Protein AF-A0A349MA24-F1 (afdb_monomer_lite)

Foldseek 3Di:
DVCCQPVVLVVCVVQADPVLSVLSNVLVVLCVVLVVVLVVQVVVQDDPQLVVLSVLLVQLSCQQSVLSNVLSVCVSVVHDPVSNVVSVVSNVVSVVSNVSSVVSNVVVVVVD

Sequence (112 aa):
GASFGALGAHALEAVMTPERLDSWGTASLYLLVMGAGLIGASNISQTRASRLALVAVMFGTVLFSGSIMGLVTLLTLDAGAMLRAVLGPLTPLGGVLMIAGWMLWAVSLRRR

pLDDT: mean 94.7, std 5.41, range [57.81, 98.62]

Radius of gyration: 15.75 Å; chains: 1; bounding box: 38×16×47 Å

Secondary structure (DSSP, 8-state):
-HHIIIIIHHHHTTTS-HHHHHHHHHHHHHHHHHHHHHHHHHHT--SHHHHHHHHHHHHHHHHHHHHHHHHHHHHHTT--HHHHHHHHHHHHHHHHHHHHHHHHHHHHHHT-

Structure (mmCIF, N/CA/C/O backbone):
data_AF-A0A349MA24-F1
#
_entry.id   AF-A0A349MA24-F1
#
loop_
_atom_site.group_PDB
_atom_site.id
_atom_site.type_symbol
_atom_site.label_atom_id
_atom_site.label_alt_id
_atom_site.label_comp_id
_atom_site.label_asym_id
_atom_site.label_entity_id
_atom_site.label_seq_id
_atom_site.pdbx_PDB_ins_code
_atom_site.Cartn_x
_atom_site.Cartn_y
_atom_site.Cartn_z
_atom_site.occupancy
_atom_site.B_iso_or_e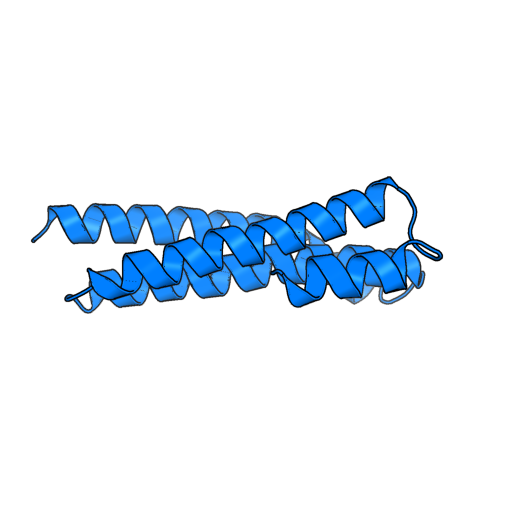quiv
_atom_site.auth_seq_id
_atom_site.auth_comp_id
_atom_site.auth_asym_id
_atom_site.auth_atom_id
_atom_site.pdbx_PDB_model_num
ATOM 1 N N . GLY A 1 1 ? -5.583 4.149 -7.871 1.00 84.19 1 GLY A N 1
ATOM 2 C CA . GLY A 1 1 ? -5.960 2.907 -8.567 1.00 84.19 1 GLY A CA 1
ATOM 3 C C . GLY A 1 1 ? -6.345 3.208 -9.995 1.00 84.19 1 GLY A C 1
ATOM 4 O O . GLY A 1 1 ? -5.487 3.130 -10.858 1.00 84.19 1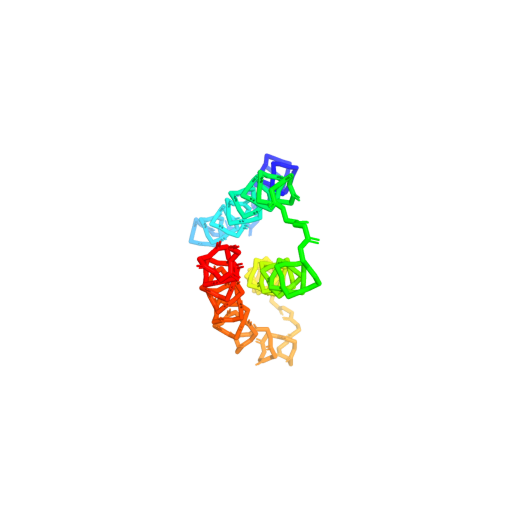 GLY A O 1
ATOM 5 N N . ALA A 1 2 ? -7.589 3.641 -10.225 1.00 89.31 2 ALA A N 1
ATOM 6 C CA . ALA A 1 2 ? -8.152 3.841 -11.566 1.00 89.31 2 ALA A CA 1
ATOM 7 C C . ALA A 1 2 ? -7.303 4.721 -12.502 1.00 89.31 2 ALA A C 1
ATOM 9 O O . ALA A 1 2 ? -7.020 4.298 -13.615 1.00 89.31 2 ALA A O 1
ATOM 10 N N . SER A 1 3 ? -6.832 5.890 -12.046 1.00 89.62 3 SER A N 1
ATOM 11 C CA . SER A 1 3 ? -6.017 6.785 -12.885 1.00 89.62 3 SER A CA 1
ATOM 12 C C . SER A 1 3 ? -4.706 6.134 -13.335 1.00 89.62 3 SER A C 1
ATOM 14 O O . SER A 1 3 ? -4.386 6.164 -14.517 1.00 89.62 3 SER A O 1
ATOM 16 N N . PHE A 1 4 ? -3.975 5.494 -12.414 1.00 87.50 4 PHE A N 1
ATOM 17 C CA . PHE A 1 4 ? -2.739 4.774 -12.746 1.00 87.50 4 PHE A CA 1
ATOM 18 C C . PHE A 1 4 ? -3.002 3.535 -13.605 1.00 87.50 4 PHE A C 1
ATOM 20 O O . PHE A 1 4 ? -2.205 3.242 -14.486 1.00 87.50 4 PHE A O 1
ATOM 27 N N . GLY A 1 5 ? -4.127 2.847 -13.404 1.00 87.75 5 GLY A N 1
ATOM 28 C CA . GLY A 1 5 ? -4.524 1.715 -14.238 1.00 87.75 5 GLY A CA 1
ATOM 29 C C . GLY A 1 5 ? -4.812 2.143 -15.674 1.00 87.75 5 GLY A C 1
ATOM 30 O O . GLY A 1 5 ? -4.123 1.708 -16.582 1.00 87.75 5 GLY A O 1
ATOM 31 N N . ALA A 1 6 ? -5.787 3.030 -15.880 1.00 86.44 6 ALA A N 1
ATOM 32 C CA . ALA A 1 6 ? -6.243 3.404 -17.217 1.00 86.44 6 ALA A CA 1
ATOM 33 C C . ALA A 1 6 ? -5.217 4.253 -17.985 1.00 86.44 6 ALA A C 1
ATOM 35 O O . ALA A 1 6 ? -4.845 3.912 -19.103 1.00 86.44 6 ALA A O 1
ATOM 36 N N . LEU A 1 7 ? -4.736 5.347 -17.384 1.00 88.44 7 LEU A N 1
ATOM 37 C CA . LEU A 1 7 ? -3.820 6.270 -18.065 1.00 88.44 7 LEU A CA 1
ATOM 38 C C . LEU A 1 7 ? -2.384 5.748 -18.053 1.00 88.44 7 LEU A C 1
ATOM 40 O O . LEU A 1 7 ? -1.664 5.904 -19.034 1.00 88.44 7 LEU A O 1
ATOM 44 N N . GLY A 1 8 ? -1.969 5.118 -16.951 1.00 85.19 8 GLY A N 1
ATOM 45 C CA . GLY A 1 8 ? -0.625 4.561 -16.833 1.00 85.19 8 GLY A CA 1
ATOM 46 C C . GLY A 1 8 ? -0.420 3.362 -17.751 1.00 85.19 8 GLY A C 1
ATOM 47 O O . GLY A 1 8 ? 0.565 3.346 -18.474 1.00 85.19 8 GLY A O 1
ATOM 48 N N . ALA A 1 9 ? -1.350 2.399 -17.796 1.00 86.75 9 ALA A N 1
ATOM 49 C CA . ALA A 1 9 ? -1.186 1.247 -18.685 1.00 86.75 9 ALA A CA 1
ATOM 50 C C . ALA A 1 9 ? -1.146 1.672 -20.159 1.00 86.75 9 ALA A C 1
ATOM 52 O O . ALA A 1 9 ? -0.250 1.249 -20.879 1.00 86.75 9 ALA A O 1
ATOM 53 N N . HIS A 1 10 ? -2.038 2.573 -20.583 1.00 89.50 10 HIS A N 1
ATOM 54 C CA . HIS A 1 10 ? -2.064 3.038 -21.970 1.00 89.50 10 HIS A CA 1
ATOM 55 C C . HIS A 1 10 ? -0.800 3.821 -22.360 1.00 89.50 10 HIS A C 1
ATOM 57 O O . HIS A 1 10 ? -0.268 3.642 -23.448 1.00 89.50 10 HIS A O 1
ATOM 63 N N . ALA A 1 11 ? -0.261 4.653 -21.463 1.00 89.00 11 ALA A N 1
ATOM 64 C CA . ALA A 1 11 ? 0.986 5.371 -21.733 1.00 89.00 11 ALA A CA 1
ATOM 65 C C . ALA A 1 11 ? 2.225 4.453 -21.757 1.00 89.00 11 ALA A C 1
ATOM 67 O O . ALA A 1 11 ? 3.235 4.800 -22.368 1.00 89.00 11 ALA A O 1
ATOM 68 N N . LEU A 1 12 ? 2.172 3.310 -21.066 1.00 90.25 12 LEU A N 1
ATOM 69 C CA . LEU A 1 12 ? 3.326 2.438 -20.837 1.00 90.25 12 LEU A CA 1
ATOM 70 C C . LEU A 1 12 ? 3.335 1.178 -21.712 1.00 90.25 12 LEU A C 1
ATOM 72 O O . LEU A 1 12 ? 4.380 0.537 -21.820 1.00 90.25 12 LEU A O 1
ATOM 76 N N . GLU A 1 13 ? 2.224 0.832 -22.368 1.00 89.81 13 GLU A N 1
ATOM 77 C CA . GLU A 1 13 ? 2.095 -0.388 -23.181 1.00 89.81 13 GLU A CA 1
ATOM 78 C C . GLU A 1 13 ? 3.107 -0.469 -24.332 1.00 89.81 13 GLU A C 1
ATOM 80 O O . GLU A 1 13 ? 3.545 -1.557 -24.691 1.00 89.81 13 GLU A O 1
ATOM 85 N N . ALA A 1 14 ? 3.532 0.678 -24.870 1.00 92.50 14 ALA A N 1
ATOM 86 C CA . ALA A 1 14 ? 4.510 0.744 -25.955 1.00 92.50 14 ALA A CA 1
ATOM 87 C C . ALA A 1 14 ? 5.965 0.513 -25.499 1.00 92.50 14 ALA A C 1
ATOM 89 O O . ALA A 1 14 ? 6.832 0.262 -26.334 1.00 92.50 14 ALA A O 1
ATOM 90 N N . VAL A 1 15 ? 6.253 0.638 -24.198 1.00 93.56 15 VAL A N 1
ATOM 91 C CA . VAL A 1 15 ? 7.626 0.606 -23.655 1.00 93.56 15 VAL A CA 1
ATOM 92 C C . VAL A 1 15 ? 7.858 -0.511 -22.638 1.00 93.56 15 VAL A C 1
ATOM 94 O O . VAL A 1 15 ? 9.005 -0.867 -22.372 1.00 93.56 15 VAL A O 1
ATOM 97 N N . MET A 1 16 ? 6.800 -1.076 -22.057 1.00 94.75 16 MET A N 1
ATOM 98 C CA . MET A 1 16 ? 6.888 -2.169 -21.089 1.00 94.75 16 MET A CA 1
ATOM 99 C C . MET A 1 16 ? 6.701 -3.534 -21.754 1.00 94.75 16 MET A C 1
ATOM 101 O O . MET A 1 16 ? 5.918 -3.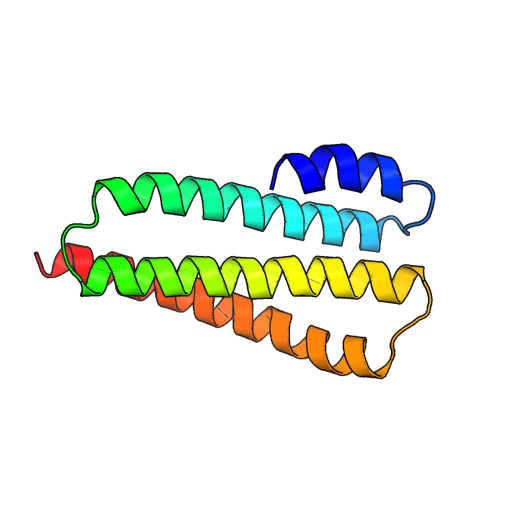688 -22.684 1.00 94.75 16 MET A O 1
ATOM 105 N N . THR A 1 17 ? 7.389 -4.555 -21.232 1.00 96.38 17 THR A N 1
ATOM 106 C CA . THR A 1 17 ? 7.092 -5.947 -21.600 1.00 96.38 17 THR A CA 1
ATOM 107 C C . THR A 1 17 ? 5.718 -6.357 -21.052 1.00 96.38 17 THR A C 1
ATOM 109 O O . THR A 1 17 ? 5.269 -5.771 -20.056 1.00 96.38 17 THR A O 1
ATOM 112 N N . PRO A 1 18 ? 5.059 -7.378 -21.630 1.00 95.44 18 PRO A N 1
ATOM 113 C CA . PRO A 1 18 ? 3.765 -7.858 -21.141 1.00 95.44 18 PRO A CA 1
ATOM 114 C C . PRO A 1 18 ? 3.759 -8.183 -19.639 1.00 95.44 18 PRO A C 1
ATOM 116 O O . PRO A 1 18 ? 2.823 -7.822 -18.932 1.00 95.44 18 PRO A O 1
ATOM 119 N N . GLU A 1 19 ? 4.835 -8.774 -19.116 1.00 96.31 19 GLU A N 1
ATOM 120 C CA . GLU A 1 19 ? 4.958 -9.143 -17.698 1.00 96.31 19 GLU A CA 1
ATOM 121 C C . GLU A 1 19 ? 5.036 -7.912 -16.778 1.00 96.31 19 GLU A C 1
ATOM 123 O O . GLU A 1 19 ? 4.516 -7.904 -15.658 1.00 96.31 19 GLU A O 1
ATOM 128 N N . ARG A 1 20 ? 5.688 -6.838 -17.244 1.00 96.50 20 ARG A N 1
ATOM 129 C CA . ARG A 1 20 ? 5.796 -5.572 -16.502 1.00 96.50 20 ARG A CA 1
ATOM 130 C C . ARG A 1 20 ? 4.481 -4.805 -16.521 1.00 96.50 20 ARG A C 1
ATOM 132 O O . ARG A 1 20 ? 4.116 -4.216 -15.503 1.00 96.50 20 ARG A O 1
ATOM 139 N N . LEU A 1 21 ? 3.769 -4.842 -17.645 1.00 96.00 21 LEU A N 1
ATOM 140 C CA . LEU A 1 21 ? 2.447 -4.238 -17.774 1.00 96.00 21 LEU A CA 1
ATOM 141 C C . LEU A 1 21 ? 1.418 -4.960 -16.888 1.00 96.00 21 LEU A C 1
ATOM 143 O O . LEU A 1 21 ? 0.633 -4.302 -16.207 1.00 96.00 21 LEU A O 1
ATOM 147 N N . ASP A 1 22 ? 1.483 -6.292 -16.804 1.00 96.62 22 ASP A N 1
ATOM 148 C CA . ASP A 1 22 ? 0.660 -7.083 -15.879 1.00 96.62 22 ASP A CA 1
ATOM 149 C C . ASP A 1 22 ? 0.955 -6.742 -14.407 1.00 96.62 22 ASP A C 1
ATOM 151 O O . ASP A 1 22 ? 0.051 -6.486 -13.605 1.00 96.62 22 ASP A O 1
ATOM 155 N N . SER A 1 23 ? 2.237 -6.605 -14.060 1.00 96.75 23 SER A N 1
ATOM 156 C CA . SER A 1 23 ? 2.658 -6.160 -12.725 1.00 96.75 23 SER A CA 1
ATOM 157 C C . SER A 1 23 ? 2.152 -4.743 -12.396 1.00 96.75 23 SER A C 1
ATOM 159 O O . SER A 1 23 ? 1.690 -4.487 -11.279 1.00 96.75 23 SER A O 1
ATOM 161 N N . TRP A 1 24 ? 2.174 -3.819 -13.364 1.00 97.19 24 TRP A N 1
ATOM 162 C CA . TRP A 1 24 ? 1.585 -2.480 -13.225 1.00 97.19 24 TRP A CA 1
ATOM 163 C C . TRP A 1 24 ? 0.066 -2.536 -13.009 1.00 97.19 24 TRP A C 1
ATOM 165 O O . TRP A 1 24 ? -0.478 -1.828 -12.150 1.00 97.19 24 TRP A O 1
ATOM 175 N N . GLY A 1 25 ? -0.619 -3.400 -13.763 1.00 96.62 25 GLY A N 1
ATOM 176 C CA . GLY A 1 25 ? -2.045 -3.678 -13.615 1.00 96.62 25 GLY A CA 1
ATOM 177 C C . GLY A 1 25 ? -2.379 -4.187 -12.215 1.00 96.62 25 GLY A C 1
ATOM 178 O O . GLY A 1 25 ? -3.254 -3.631 -11.548 1.00 96.62 25 GLY A O 1
ATOM 179 N N . THR A 1 26 ? -1.609 -5.154 -11.716 1.00 96.69 26 THR A N 1
ATOM 180 C CA . THR A 1 26 ? -1.733 -5.689 -10.354 1.00 96.69 26 THR A CA 1
ATOM 181 C C . THR A 1 26 ? -1.577 -4.588 -9.304 1.00 96.69 26 THR A C 1
ATOM 183 O O . THR A 1 26 ? -2.447 -4.420 -8.447 1.00 96.69 26 THR A O 1
ATOM 186 N N . ALA A 1 27 ? -0.526 -3.768 -9.385 1.00 97.81 27 ALA A N 1
ATOM 187 C CA . ALA A 1 27 ? -0.334 -2.652 -8.457 1.00 97.81 27 ALA A CA 1
ATOM 188 C C . ALA A 1 27 ? -1.499 -1.643 -8.497 1.00 97.81 27 ALA A C 1
ATOM 190 O O . ALA A 1 27 ? -1.971 -1.162 -7.462 1.00 97.81 27 ALA A O 1
ATOM 191 N N . SER A 1 28 ? -2.003 -1.338 -9.695 1.00 97.88 28 SER A N 1
ATOM 192 C CA . SER A 1 28 ? -3.142 -0.434 -9.886 1.00 97.88 28 SER A CA 1
ATOM 193 C C . SER A 1 28 ? -4.433 -0.996 -9.290 1.00 97.88 28 SER A C 1
ATOM 195 O O . SER A 1 28 ? -5.193 -0.246 -8.662 1.00 97.88 28 SER A O 1
ATOM 197 N N . LEU A 1 29 ? -4.659 -2.304 -9.444 1.00 97.38 29 LEU A N 1
ATOM 198 C CA . LEU A 1 29 ? -5.793 -3.026 -8.877 1.00 97.38 29 LEU A CA 1
ATOM 199 C C . LEU A 1 29 ? -5.745 -3.013 -7.348 1.00 97.38 29 LEU A C 1
ATOM 201 O O . LEU A 1 29 ? -6.746 -2.670 -6.721 1.00 97.38 29 LEU A O 1
ATOM 205 N N . TYR A 1 30 ? -4.589 -3.292 -6.740 1.00 98.12 30 TYR A N 1
ATOM 206 C CA . TYR A 1 30 ? -4.433 -3.228 -5.283 1.00 98.12 30 TYR A CA 1
ATOM 207 C C . TYR A 1 30 ? -4.706 -1.821 -4.740 1.00 98.12 30 TYR A C 1
ATOM 209 O O . TYR A 1 30 ? -5.478 -1.680 -3.792 1.00 98.12 30 TYR A O 1
ATOM 217 N N . LEU A 1 31 ? -4.185 -0.764 -5.380 1.00 98.00 31 LEU A N 1
ATOM 218 C CA . LEU A 1 31 ? -4.532 0.619 -5.016 1.00 98.00 31 LEU A CA 1
ATOM 219 C C . LEU A 1 31 ? -6.039 0.894 -5.093 1.00 98.00 31 LEU A C 1
ATOM 221 O O . LEU A 1 31 ? -6.556 1.679 -4.302 1.00 98.00 31 LEU A O 1
ATOM 225 N N . LEU A 1 32 ? -6.736 0.317 -6.076 1.00 97.69 32 LEU A N 1
ATOM 226 C CA . LEU A 1 32 ? -8.172 0.521 -6.254 1.00 97.69 32 LEU A CA 1
ATOM 227 C C . LEU A 1 32 ? -8.983 -0.230 -5.192 1.00 97.69 32 LEU A C 1
ATOM 229 O O . LEU A 1 32 ? -9.775 0.390 -4.486 1.00 97.69 32 LEU A O 1
ATOM 233 N N . VAL A 1 33 ? -8.768 -1.540 -5.059 1.00 98.12 33 VAL A N 1
ATOM 234 C CA . VAL A 1 33 ? -9.536 -2.409 -4.155 1.00 98.12 33 VAL A CA 1
ATOM 235 C C . VAL A 1 33 ? -9.293 -2.026 -2.699 1.00 98.12 33 VAL A C 1
ATOM 237 O O . VAL A 1 33 ? -10.248 -1.885 -1.937 1.00 98.12 33 VAL A O 1
ATOM 240 N N . MET A 1 34 ? -8.039 -1.782 -2.309 1.00 98.25 34 MET A N 1
ATOM 241 C CA . MET A 1 34 ? -7.729 -1.364 -0.940 1.00 98.25 34 MET A CA 1
ATOM 242 C C . MET A 1 34 ? -8.237 0.045 -0.649 1.00 98.25 34 MET A C 1
ATOM 244 O O . MET A 1 34 ? -8.737 0.288 0.444 1.00 98.25 34 MET A O 1
ATOM 248 N N . GLY A 1 35 ? -8.177 0.960 -1.623 1.00 97.75 35 GLY A N 1
ATOM 249 C CA . GLY A 1 35 ? -8.768 2.294 -1.497 1.00 97.75 35 GLY A CA 1
ATOM 250 C C . GLY A 1 35 ? -10.283 2.241 -1.282 1.00 97.75 35 GLY A C 1
ATOM 251 O O . GLY A 1 35 ? -10.798 2.873 -0.362 1.00 97.75 35 GLY A O 1
ATOM 252 N N . ALA A 1 36 ? -10.995 1.432 -2.071 1.00 97.88 36 ALA A N 1
ATOM 253 C CA . ALA A 1 36 ? -12.430 1.211 -1.899 1.00 97.88 36 ALA A CA 1
ATOM 254 C C . ALA A 1 36 ? -12.749 0.577 -0.533 1.00 97.88 36 ALA A C 1
ATOM 256 O O . ALA A 1 36 ? -13.641 1.044 0.179 1.00 97.88 36 ALA A O 1
ATOM 257 N N . GLY A 1 37 ? -11.970 -0.432 -0.130 1.00 98.06 37 GLY A N 1
ATOM 258 C CA . GLY A 1 37 ? -12.070 -1.054 1.187 1.00 98.06 37 GLY A CA 1
ATOM 259 C C . GLY A 1 37 ? -11.874 -0.046 2.320 1.00 98.06 37 GLY A C 1
ATOM 260 O O . GLY A 1 37 ? -12.676 -0.013 3.248 1.00 98.06 37 GLY A O 1
ATOM 261 N N . LEU A 1 38 ? -10.854 0.812 2.233 1.00 98.31 38 LEU A N 1
ATOM 262 C CA . LEU A 1 38 ? -10.571 1.865 3.214 1.00 98.31 38 LEU A CA 1
ATOM 263 C C . LEU A 1 38 ? -11.727 2.857 3.346 1.00 98.31 38 LEU A C 1
ATOM 265 O O . LEU A 1 38 ? -12.099 3.199 4.468 1.00 98.31 38 LEU A O 1
ATOM 269 N N . ILE A 1 39 ? -12.323 3.284 2.228 1.00 97.56 39 ILE A N 1
ATOM 270 C CA . ILE A 1 39 ? -13.498 4.166 2.242 1.00 97.56 39 ILE A CA 1
ATOM 271 C C . ILE A 1 39 ? -14.635 3.488 3.011 1.00 97.56 39 ILE A C 1
ATOM 273 O O . ILE A 1 39 ? -15.135 4.055 3.983 1.00 97.56 39 ILE A O 1
ATOM 277 N N . GLY A 1 40 ? -14.993 2.251 2.656 1.00 96.94 40 GLY A N 1
ATOM 278 C CA . GLY A 1 40 ? -16.053 1.507 3.346 1.00 96.94 40 GLY A CA 1
ATOM 279 C C . GLY A 1 40 ? -15.760 1.304 4.836 1.00 96.94 40 GLY A C 1
ATOM 280 O O . GLY A 1 40 ? -16.585 1.614 5.695 1.00 96.94 40 GLY A O 1
ATOM 281 N N . ALA A 1 41 ? -14.546 0.865 5.157 1.00 97.00 41 ALA A N 1
ATOM 282 C CA . ALA A 1 41 ? -14.104 0.584 6.515 1.00 97.00 41 ALA A CA 1
ATOM 283 C C . ALA A 1 41 ? -14.051 1.833 7.408 1.00 97.00 41 ALA A C 1
ATOM 285 O O . ALA A 1 41 ? -14.350 1.762 8.606 1.00 97.00 41 ALA A O 1
ATOM 286 N N . SER A 1 42 ? -13.693 2.989 6.843 1.00 95.81 42 SER A N 1
ATOM 287 C CA . SER A 1 42 ? -13.596 4.247 7.587 1.00 95.81 42 SER A CA 1
ATOM 288 C C . SER A 1 42 ? -14.946 4.694 8.158 1.00 95.81 42 SER A C 1
ATOM 290 O O . SER A 1 42 ? -14.995 5.152 9.300 1.00 95.81 42 SER A O 1
ATOM 292 N N . ASN A 1 43 ? -16.046 4.444 7.438 1.00 94.81 43 ASN A N 1
ATOM 293 C CA . ASN A 1 43 ? -17.402 4.825 7.846 1.00 94.81 43 ASN A CA 1
ATOM 294 C C . ASN A 1 43 ? -17.869 4.129 9.132 1.00 94.81 43 ASN A C 1
ATOM 296 O O . ASN A 1 43 ? -18.635 4.697 9.906 1.00 94.81 43 ASN A O 1
ATOM 300 N N . ILE A 1 44 ? -17.381 2.916 9.400 1.00 94.06 44 ILE A N 1
ATOM 301 C CA . ILE A 1 44 ? -17.744 2.155 10.604 1.00 94.06 44 ILE A CA 1
ATOM 302 C C . ILE A 1 44 ? -16.664 2.221 11.699 1.00 94.06 44 ILE A C 1
ATOM 304 O O . ILE A 1 44 ? -16.794 1.588 12.749 1.00 94.06 44 ILE A O 1
ATOM 308 N N . SER A 1 45 ? -15.599 3.010 11.505 1.00 94.75 45 SER A N 1
ATOM 309 C CA . SER A 1 45 ? -14.431 3.109 12.397 1.00 94.75 45 SER A CA 1
ATOM 310 C C . SER A 1 45 ? -14.544 4.241 13.431 1.00 94.75 45 SER A C 1
ATOM 312 O O . SER A 1 45 ? -14.154 5.386 13.198 1.00 94.75 45 SER A O 1
ATOM 314 N N . GLN A 1 46 ? -15.049 3.914 14.622 1.00 92.00 46 GLN A N 1
ATOM 315 C CA . GLN A 1 46 ? -15.328 4.863 15.704 1.00 92.00 46 GLN A CA 1
ATOM 316 C C . GLN A 1 46 ? -14.202 4.949 16.746 1.00 92.00 46 GLN A C 1
ATOM 318 O O . GLN A 1 46 ? -14.044 5.981 17.388 1.00 92.00 46 GLN A O 1
A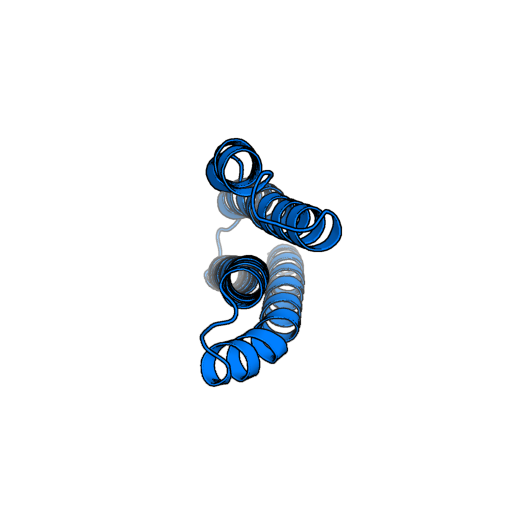TOM 323 N N . THR A 1 47 ? -13.384 3.902 16.907 1.00 95.25 47 THR A N 1
ATOM 324 C CA . THR A 1 47 ? -12.320 3.876 17.927 1.00 95.25 47 THR A CA 1
ATOM 325 C C . THR A 1 47 ? -10.974 4.311 17.353 1.00 95.25 47 THR A C 1
ATOM 327 O O . THR A 1 47 ? -10.674 4.060 16.181 1.00 95.25 47 THR A O 1
ATOM 330 N N . ARG A 1 48 ? -10.102 4.885 18.195 1.00 95.12 48 ARG A N 1
ATOM 331 C CA . ARG A 1 48 ? -8.716 5.218 17.811 1.00 95.12 48 ARG A CA 1
ATOM 332 C C . ARG A 1 48 ? -7.960 3.998 17.274 1.00 95.12 48 ARG A C 1
ATOM 334 O O . ARG A 1 48 ? -7.251 4.122 16.282 1.00 95.12 48 ARG A O 1
ATOM 341 N N . ALA A 1 49 ? -8.155 2.830 17.888 1.00 95.31 49 ALA A N 1
ATOM 342 C CA . ALA A 1 49 ? -7.549 1.577 17.443 1.00 95.31 49 ALA A CA 1
ATOM 343 C C . ALA A 1 49 ? -7.985 1.199 16.017 1.00 95.31 49 ALA A C 1
ATOM 345 O O . ALA A 1 49 ? -7.131 0.922 15.180 1.00 95.31 49 ALA A O 1
ATOM 346 N N . SER A 1 50 ? -9.290 1.271 15.713 1.00 96.56 50 SER A N 1
ATOM 347 C CA . SER A 1 50 ? -9.794 0.990 14.360 1.00 96.56 50 SER A CA 1
ATOM 348 C C . SER A 1 50 ? -9.215 1.949 13.316 1.00 96.56 50 SER A C 1
ATOM 350 O O . SER A 1 50 ? -8.794 1.517 12.249 1.00 96.56 50 SER A O 1
ATOM 352 N N . ARG A 1 51 ? -9.087 3.241 13.648 1.00 96.88 51 ARG A N 1
ATOM 353 C CA . ARG A 1 51 ? -8.504 4.246 12.745 1.00 96.88 51 ARG A CA 1
ATOM 354 C C . ARG A 1 51 ? -7.012 4.016 12.500 1.00 96.88 51 ARG A C 1
ATOM 356 O O . ARG A 1 51 ? -6.576 4.084 11.358 1.00 96.88 51 ARG A O 1
ATOM 363 N N . LEU A 1 52 ? -6.238 3.700 13.542 1.00 97.44 52 LEU A N 1
ATOM 364 C CA . LEU A 1 52 ? -4.810 3.383 13.406 1.00 97.44 52 LEU A CA 1
ATOM 365 C C . LEU A 1 52 ? -4.576 2.129 12.556 1.00 97.44 52 LEU A C 1
ATOM 367 O O . LEU A 1 52 ? -3.653 2.104 11.745 1.00 97.44 52 LEU A O 1
ATOM 371 N N . ALA A 1 53 ? -5.434 1.118 12.691 1.00 98.06 53 ALA A N 1
ATOM 372 C CA . ALA A 1 53 ? -5.368 -0.077 11.859 1.00 98.06 53 ALA A CA 1
ATOM 373 C C . ALA A 1 53 ? -5.593 0.245 10.368 1.00 98.06 53 ALA A C 1
ATOM 375 O O . ALA A 1 53 ? -4.842 -0.231 9.518 1.00 98.06 53 ALA A O 1
ATOM 376 N N . LEU A 1 54 ? -6.550 1.124 10.043 1.00 98.44 54 LEU A N 1
ATOM 377 C CA . LEU A 1 54 ? -6.764 1.583 8.663 1.00 98.44 54 LEU A CA 1
ATOM 378 C C . LEU A 1 54 ? -5.620 2.456 8.131 1.00 98.44 54 LEU A C 1
ATOM 380 O O . LEU A 1 54 ? -5.298 2.383 6.948 1.00 98.44 54 LEU A O 1
ATOM 384 N N . VAL A 1 55 ? -4.950 3.232 8.988 1.00 98.31 55 VAL A N 1
ATOM 385 C CA . VAL A 1 55 ? -3.720 3.942 8.599 1.00 98.31 55 VAL A CA 1
ATOM 386 C C . VAL A 1 55 ? -2.627 2.945 8.199 1.00 98.31 55 VAL A C 1
ATOM 388 O O . VAL A 1 55 ? -1.981 3.142 7.172 1.00 98.31 55 VAL A O 1
ATOM 391 N N . ALA A 1 56 ? -2.462 1.841 8.936 1.00 98.38 56 ALA A N 1
ATOM 392 C CA . ALA A 1 56 ? -1.526 0.780 8.558 1.00 98.38 56 ALA A CA 1
ATOM 393 C C . ALA A 1 56 ? -1.891 0.135 7.209 1.00 98.38 56 ALA A C 1
ATOM 395 O O . ALA A 1 56 ? -1.010 -0.052 6.373 1.00 98.38 56 ALA A O 1
ATOM 396 N N . VAL A 1 57 ? -3.181 -0.121 6.949 1.00 98.62 57 VAL A N 1
ATOM 397 C CA . VAL A 1 57 ? -3.652 -0.597 5.633 1.00 98.62 57 VAL A CA 1
ATOM 398 C C . VAL A 1 57 ? -3.275 0.381 4.523 1.00 98.62 57 VAL A C 1
ATOM 400 O O . VAL A 1 57 ? -2.739 -0.034 3.496 1.00 98.62 57 VAL A O 1
ATOM 403 N N . MET A 1 58 ? -3.531 1.676 4.720 1.00 98.56 58 MET A N 1
ATOM 404 C CA . MET A 1 58 ? -3.226 2.717 3.738 1.00 98.56 58 MET A CA 1
ATOM 405 C C . MET A 1 58 ? -1.727 2.775 3.427 1.00 98.56 58 MET A C 1
ATOM 407 O O . MET A 1 58 ? -1.346 2.699 2.259 1.00 98.56 58 MET A O 1
ATOM 411 N N . PHE A 1 59 ? -0.874 2.844 4.452 1.00 98.38 59 PHE A N 1
ATOM 412 C CA . PHE A 1 59 ? 0.578 2.849 4.261 1.00 98.38 59 PHE A CA 1
ATOM 413 C C . PHE A 1 59 ? 1.080 1.553 3.622 1.00 98.38 59 PHE A C 1
ATOM 415 O O . PHE A 1 59 ? 1.873 1.613 2.686 1.00 98.38 59 PHE A O 1
ATOM 422 N N . GLY A 1 60 ? 0.584 0.395 4.064 1.00 98.44 60 GLY A N 1
ATOM 423 C CA . GLY A 1 60 ? 0.928 -0.897 3.473 1.00 98.44 60 GLY A CA 1
ATOM 424 C C . GLY A 1 60 ? 0.545 -0.982 1.995 1.00 98.44 60 GLY A C 1
ATOM 425 O O . GLY A 1 60 ? 1.351 -1.411 1.176 1.00 98.44 60 GLY A O 1
ATOM 426 N N . THR A 1 61 ? -0.638 -0.480 1.630 1.00 98.44 61 THR A N 1
ATOM 427 C CA . THR A 1 61 ? -1.125 -0.434 0.241 1.00 98.44 61 THR A CA 1
ATOM 428 C C . THR A 1 61 ? -0.235 0.436 -0.641 1.00 98.44 61 THR A C 1
ATOM 430 O O . THR A 1 61 ? 0.137 0.018 -1.741 1.00 98.44 61 THR A O 1
ATOM 433 N N . VAL A 1 62 ? 0.101 1.644 -0.171 1.00 98.06 62 VAL A N 1
ATOM 434 C CA . VAL A 1 62 ? 0.970 2.578 -0.901 1.00 98.06 62 VAL A CA 1
ATOM 435 C C . VAL A 1 62 ? 2.368 1.991 -1.051 1.00 98.06 62 VAL A C 1
ATOM 437 O O . VAL A 1 62 ? 2.926 2.042 -2.142 1.00 98.06 62 VAL A O 1
ATOM 440 N N . LEU A 1 63 ? 2.912 1.379 0.002 1.00 97.88 63 LEU A N 1
ATOM 441 C CA . LEU A 1 63 ? 4.234 0.764 -0.033 1.00 97.88 63 LEU A CA 1
ATOM 442 C C . LEU A 1 63 ? 4.279 -0.443 -0.978 1.00 97.88 63 LEU A C 1
ATOM 444 O O . LEU A 1 63 ? 5.176 -0.538 -1.813 1.00 97.88 63 LEU A O 1
ATOM 448 N N . PHE A 1 64 ? 3.287 -1.331 -0.896 1.00 98.25 64 PHE A N 1
ATOM 449 C CA . PHE A 1 64 ? 3.160 -2.505 -1.759 1.00 98.25 64 PHE A CA 1
ATOM 450 C C . PHE A 1 64 ? 3.018 -2.100 -3.229 1.00 98.25 64 PHE A C 1
ATOM 452 O O . PHE A 1 64 ? 3.843 -2.452 -4.066 1.00 98.25 64 PHE A O 1
ATOM 459 N N . SER A 1 65 ? 2.004 -1.295 -3.543 1.00 98.12 65 SER A N 1
ATOM 460 C CA . SER A 1 65 ? 1.676 -0.962 -4.932 1.00 98.12 65 SER A CA 1
ATOM 461 C C . SER A 1 65 ? 2.679 0.021 -5.534 1.00 98.12 65 SER A C 1
ATOM 463 O O . SER A 1 65 ? 3.094 -0.131 -6.680 1.00 98.12 65 SER A O 1
ATOM 465 N N . GLY A 1 66 ? 3.105 1.016 -4.751 1.00 96.94 66 GLY A N 1
ATOM 466 C CA . GLY A 1 66 ? 4.099 1.998 -5.170 1.00 96.94 66 GLY A CA 1
ATOM 467 C C . GLY A 1 66 ? 5.468 1.370 -5.421 1.00 96.94 66 GLY A C 1
ATOM 468 O O . GLY A 1 66 ? 6.138 1.761 -6.373 1.00 96.94 66 GLY A O 1
ATOM 469 N N . SER A 1 67 ? 5.869 0.360 -4.638 1.00 97.75 67 SER A N 1
ATOM 470 C CA . SER A 1 67 ? 7.128 -0.351 -4.897 1.00 97.75 67 SER A CA 1
ATOM 471 C C . SER A 1 67 ? 7.080 -1.191 -6.169 1.00 97.75 67 SER A C 1
ATOM 473 O O . SER A 1 67 ? 8.033 -1.124 -6.940 1.00 97.75 67 SER A O 1
ATOM 475 N N . ILE A 1 68 ? 5.971 -1.884 -6.456 1.00 97.62 68 ILE A N 1
ATOM 476 C CA . ILE A 1 68 ? 5.794 -2.597 -7.732 1.00 97.62 68 ILE A CA 1
ATOM 477 C C . ILE A 1 68 ? 5.860 -1.615 -8.908 1.00 97.62 68 ILE A C 1
ATOM 479 O O . ILE A 1 68 ? 6.656 -1.824 -9.821 1.00 97.62 68 ILE A O 1
ATOM 483 N N . MET A 1 69 ? 5.089 -0.519 -8.868 1.00 97.00 69 MET A N 1
ATOM 484 C CA . MET A 1 69 ? 5.102 0.513 -9.919 1.00 97.00 69 MET A CA 1
ATOM 485 C C . MET A 1 69 ? 6.502 1.110 -10.120 1.00 97.00 69 MET A C 1
ATOM 487 O O . MET A 1 69 ? 6.962 1.262 -11.253 1.00 97.00 69 MET A O 1
ATOM 491 N N . GLY A 1 70 ? 7.208 1.406 -9.027 1.00 96.19 70 GLY A N 1
ATOM 492 C CA . GLY A 1 70 ? 8.583 1.895 -9.068 1.00 96.19 70 GLY A CA 1
ATOM 493 C C . GLY A 1 70 ? 9.548 0.875 -9.676 1.00 96.19 70 GLY A C 1
ATOM 494 O O . GLY A 1 70 ? 10.330 1.227 -10.555 1.00 96.19 70 GLY A O 1
ATOM 495 N N . LEU A 1 71 ? 9.465 -0.396 -9.273 1.00 96.94 71 LEU A N 1
ATOM 496 C CA . LEU A 1 71 ? 10.310 -1.473 -9.796 1.00 96.94 71 LEU A CA 1
ATOM 497 C C . LEU A 1 71 ? 10.133 -1.650 -11.300 1.00 96.94 71 LEU A C 1
ATOM 499 O O . LEU A 1 71 ? 11.127 -1.634 -12.025 1.00 96.94 71 LEU A O 1
ATOM 503 N N . VAL A 1 72 ? 8.895 -1.776 -11.784 1.00 96.25 72 VAL A N 1
ATOM 504 C CA . VAL A 1 72 ? 8.649 -1.977 -13.222 1.00 96.25 72 VAL A CA 1
ATOM 505 C C . VAL A 1 72 ? 9.082 -0.766 -14.043 1.00 96.25 72 VAL A C 1
ATOM 507 O O . VAL A 1 72 ? 9.624 -0.935 -15.135 1.00 96.25 72 VAL A O 1
ATOM 510 N N . THR A 1 73 ? 8.939 0.445 -13.499 1.00 95.12 73 THR A N 1
ATOM 511 C CA . THR A 1 73 ? 9.419 1.677 -14.141 1.00 95.12 73 THR A CA 1
ATOM 512 C C . THR A 1 73 ? 10.943 1.679 -14.244 1.00 95.12 73 THR A C 1
ATOM 514 O O . THR A 1 73 ? 11.490 1.847 -15.329 1.00 95.12 73 THR A O 1
ATOM 517 N N . LEU A 1 74 ? 11.650 1.422 -13.141 1.00 95.94 74 LEU A N 1
ATOM 518 C CA . LEU A 1 74 ? 13.117 1.409 -13.117 1.00 95.94 74 LEU A CA 1
ATOM 519 C C . LEU A 1 74 ? 13.714 0.291 -13.975 1.00 95.94 74 LEU A C 1
ATOM 521 O O . LEU A 1 74 ? 14.757 0.487 -14.589 1.00 95.94 74 LEU A O 1
ATOM 525 N N . LEU A 1 75 ? 13.056 -0.868 -14.034 1.00 94.94 75 LEU A N 1
ATOM 526 C CA . LEU A 1 75 ? 13.439 -1.967 -14.922 1.00 94.94 75 LEU A CA 1
ATOM 527 C C . LEU A 1 75 ? 13.220 -1.622 -16.400 1.00 94.94 75 LEU A C 1
ATOM 529 O O . LEU A 1 75 ? 13.950 -2.114 -17.256 1.00 94.94 75 LEU A O 1
ATOM 533 N N . THR A 1 76 ? 12.220 -0.795 -16.707 1.00 94.44 76 THR A N 1
ATOM 534 C CA . THR A 1 76 ? 11.933 -0.323 -18.073 1.00 94.44 76 THR A CA 1
ATOM 535 C C . THR A 1 76 ? 12.930 0.727 -18.534 1.00 94.44 76 THR A C 1
ATOM 537 O O . THR A 1 76 ? 13.360 0.689 -19.678 1.00 94.44 76 THR A O 1
ATOM 540 N N . LEU A 1 77 ? 13.366 1.598 -17.628 1.00 94.25 77 LEU A N 1
ATOM 541 C CA . LEU A 1 77 ? 14.388 2.609 -17.900 1.00 94.25 77 LEU A CA 1
ATOM 542 C C . LEU A 1 77 ? 15.829 2.081 -17.781 1.00 94.25 77 LEU A C 1
ATOM 544 O O . LEU A 1 77 ? 16.761 2.862 -17.941 1.00 94.25 77 LEU A O 1
ATOM 548 N N . ASP A 1 78 ? 16.006 0.803 -17.428 1.00 93.69 78 ASP A N 1
ATOM 549 C CA . ASP A 1 78 ? 17.287 0.194 -17.035 1.00 93.69 78 ASP A CA 1
ATOM 550 C C . ASP A 1 78 ? 18.115 1.077 -16.078 1.00 93.69 78 ASP A C 1
ATOM 552 O O . ASP A 1 78 ? 19.319 1.286 -16.215 1.00 93.69 78 ASP A O 1
ATOM 556 N N . ALA A 1 79 ? 17.436 1.644 -15.080 1.00 93.62 79 ALA A N 1
ATOM 557 C CA . ALA A 1 79 ? 17.987 2.671 -14.206 1.00 93.62 79 ALA A CA 1
ATOM 558 C C . ALA A 1 79 ? 17.902 2.282 -12.724 1.00 93.62 79 ALA A C 1
ATOM 560 O O . ALA A 1 79 ? 17.266 1.300 -12.323 1.00 93.62 79 ALA A O 1
ATOM 561 N N . GLY A 1 80 ? 18.578 3.069 -11.882 1.00 91.62 80 GLY A N 1
ATOM 562 C CA . GLY A 1 80 ? 18.362 3.076 -10.434 1.00 91.62 80 GLY A CA 1
ATOM 563 C C . GLY A 1 80 ? 18.597 1.734 -9.741 1.00 91.62 80 GLY A C 1
ATOM 564 O O . GLY A 1 80 ? 17.758 1.309 -8.953 1.00 91.62 80 GLY A O 1
ATOM 565 N N . ALA A 1 81 ? 19.724 1.064 -10.006 1.00 92.31 81 ALA A N 1
ATOM 566 C CA . ALA A 1 81 ? 20.050 -0.239 -9.412 1.00 92.31 81 ALA A CA 1
ATOM 567 C C . ALA A 1 81 ? 19.950 -0.253 -7.873 1.00 92.31 81 ALA A C 1
ATOM 569 O O . ALA A 1 81 ? 19.347 -1.163 -7.305 1.00 92.31 81 ALA A O 1
ATOM 570 N N . MET A 1 82 ? 20.453 0.789 -7.197 1.00 93.50 82 MET A N 1
ATOM 571 C CA . MET A 1 82 ? 20.310 0.917 -5.739 1.00 93.50 82 MET A CA 1
ATOM 572 C C . MET A 1 82 ? 18.848 1.055 -5.307 1.00 93.50 82 MET A C 1
ATOM 574 O O . MET A 1 82 ? 18.426 0.434 -4.337 1.00 93.50 82 MET A O 1
ATOM 578 N N . LEU A 1 83 ? 18.051 1.824 -6.050 1.00 93.88 83 LEU A N 1
ATOM 579 C CA . LEU A 1 83 ? 16.643 2.027 -5.731 1.00 93.88 83 LEU A CA 1
ATOM 580 C C . LEU A 1 83 ? 15.836 0.739 -5.954 1.00 93.88 83 LEU A C 1
ATOM 582 O O . LEU A 1 83 ? 14.993 0.400 -5.130 1.00 93.88 83 LEU A O 1
ATOM 586 N N . ARG A 1 84 ? 16.155 -0.044 -6.993 1.00 94.31 84 ARG A N 1
ATOM 587 C CA . ARG A 1 84 ? 15.580 -1.382 -7.216 1.00 94.31 84 ARG A CA 1
ATOM 588 C C . ARG A 1 84 ? 15.871 -2.334 -6.053 1.00 94.31 84 ARG A C 1
ATOM 590 O O . ARG A 1 84 ? 14.963 -3.033 -5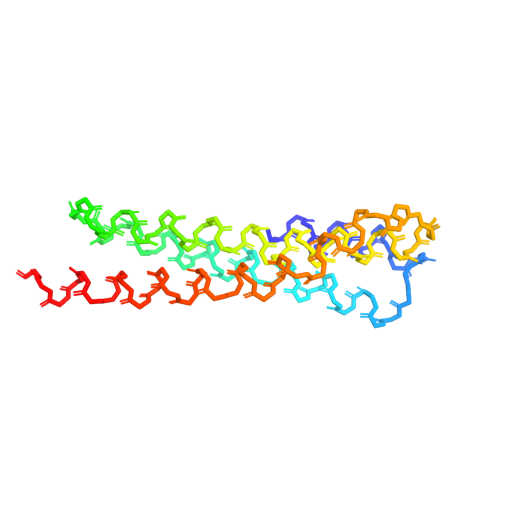.607 1.00 94.31 84 ARG A O 1
ATOM 597 N N . ALA A 1 85 ? 17.096 -2.319 -5.525 1.00 92.81 85 ALA A N 1
ATOM 598 C CA . ALA A 1 85 ? 17.479 -3.133 -4.370 1.00 92.81 85 ALA A CA 1
ATOM 599 C C . ALA A 1 85 ? 16.701 -2.768 -3.091 1.00 92.81 85 ALA A C 1
ATOM 601 O O . ALA A 1 85 ? 16.454 -3.636 -2.260 1.00 92.81 85 ALA A O 1
ATOM 602 N N . VAL A 1 86 ? 16.277 -1.507 -2.953 1.00 93.69 86 VAL A N 1
ATOM 603 C CA . VAL A 1 86 ? 15.423 -1.050 -1.845 1.00 93.69 86 VAL A CA 1
ATOM 604 C C . VAL A 1 86 ? 13.954 -1.393 -2.089 1.00 93.69 86 VAL A C 1
ATOM 606 O O . VAL A 1 86 ? 13.285 -1.895 -1.192 1.00 93.69 86 VAL A O 1
ATOM 609 N N . LEU A 1 87 ? 13.431 -1.146 -3.292 1.00 90.75 87 LEU A N 1
ATOM 610 C CA . LEU A 1 87 ? 12.010 -1.343 -3.587 1.00 90.75 87 LEU A CA 1
ATOM 611 C C . LEU A 1 87 ? 11.598 -2.821 -3.554 1.00 90.75 87 LEU A C 1
ATOM 613 O O . LEU A 1 87 ? 10.477 -3.109 -3.143 1.00 90.75 87 LEU A O 1
ATOM 617 N N . GLY A 1 88 ? 12.495 -3.746 -3.917 1.00 90.38 88 GLY A N 1
ATOM 618 C CA . GLY A 1 88 ? 12.230 -5.190 -3.887 1.00 90.38 88 GLY A CA 1
ATOM 619 C C . GLY A 1 88 ? 11.715 -5.679 -2.525 1.00 90.38 88 GLY A C 1
ATOM 620 O O . GLY A 1 88 ? 10.603 -6.196 -2.455 1.00 90.38 88 GLY A O 1
ATOM 621 N N . PRO A 1 89 ? 12.464 -5.474 -1.425 1.00 94.12 89 PRO A N 1
ATOM 622 C CA . PRO A 1 89 ? 12.011 -5.807 -0.073 1.00 94.12 89 PRO A CA 1
ATOM 623 C C . PRO A 1 89 ? 10.815 -4.986 0.431 1.00 94.12 89 PRO A C 1
ATOM 625 O O . PRO A 1 89 ? 10.068 -5.459 1.289 1.00 94.12 89 PRO A O 1
ATOM 628 N N . LEU A 1 90 ? 10.593 -3.771 -0.084 1.00 94.06 90 LEU A N 1
ATOM 629 C CA . LEU A 1 90 ? 9.446 -2.952 0.324 1.00 94.06 90 LEU A CA 1
ATOM 630 C C . LEU A 1 90 ? 8.108 -3.536 -0.138 1.00 94.06 90 LEU A C 1
ATOM 632 O O . LEU A 1 90 ? 7.109 -3.346 0.556 1.00 94.06 90 LEU A O 1
ATOM 636 N N . THR A 1 91 ? 8.073 -4.288 -1.241 1.00 93.31 91 THR A N 1
ATOM 637 C CA . THR A 1 91 ? 6.852 -4.964 -1.699 1.00 93.31 91 THR A CA 1
ATOM 638 C C . THR A 1 91 ? 6.304 -5.940 -0.648 1.00 93.31 91 THR A C 1
ATOM 640 O O . THR A 1 91 ? 5.205 -5.696 -0.145 1.00 93.31 91 THR A O 1
ATOM 643 N N . PRO A 1 92 ? 7.023 -6.997 -0.216 1.00 95.94 92 PRO A N 1
ATOM 644 C CA . PRO A 1 92 ? 6.501 -7.917 0.792 1.00 95.94 92 PRO A CA 1
ATOM 645 C C . PRO A 1 92 ? 6.256 -7.235 2.144 1.00 95.94 92 PRO A C 1
ATOM 647 O O . PRO A 1 92 ? 5.272 -7.557 2.806 1.00 95.94 92 PRO A O 1
ATOM 650 N N . LEU A 1 93 ? 7.075 -6.251 2.539 1.00 97.69 93 LEU A N 1
ATOM 651 C CA . LEU A 1 93 ? 6.848 -5.486 3.772 1.00 97.69 93 LEU A CA 1
ATOM 652 C C . LEU A 1 93 ? 5.539 -4.688 3.726 1.00 97.69 93 LEU A C 1
ATOM 654 O O . LEU A 1 93 ? 4.767 -4.711 4.687 1.00 97.69 93 LEU A O 1
ATOM 658 N N . GLY A 1 94 ? 5.256 -4.025 2.603 1.00 97.81 94 GLY A N 1
ATOM 659 C CA . GLY A 1 94 ? 3.988 -3.335 2.377 1.00 97.81 94 GLY A CA 1
ATOM 660 C C . GLY A 1 94 ? 2.802 -4.292 2.426 1.00 97.81 94 GLY A C 1
ATOM 661 O O . GLY A 1 94 ? 1.805 -4.002 3.087 1.00 97.81 94 GLY A O 1
ATOM 662 N N . GLY A 1 95 ? 2.939 -5.468 1.806 1.00 97.81 95 GLY A N 1
ATOM 663 C CA . GLY A 1 95 ? 1.922 -6.520 1.833 1.00 97.81 95 GLY A CA 1
ATOM 664 C C . GLY A 1 95 ? 1.626 -7.020 3.249 1.00 97.81 95 GLY A C 1
ATOM 665 O O . GLY A 1 95 ? 0.467 -7.073 3.657 1.00 97.81 95 GLY A O 1
ATOM 666 N N . VAL A 1 96 ? 2.665 -7.314 4.035 1.00 98.38 96 VAL A N 1
ATOM 667 C CA . VAL A 1 96 ? 2.523 -7.739 5.436 1.00 98.38 96 VAL A CA 1
ATOM 668 C C . VAL A 1 96 ? 1.852 -6.654 6.276 1.00 98.38 96 VAL A C 1
ATOM 670 O O . VAL A 1 96 ? 0.910 -6.953 7.010 1.00 98.38 96 VAL A O 1
ATOM 673 N N . LEU A 1 97 ? 2.281 -5.394 6.146 1.00 98.25 97 LEU A N 1
ATOM 674 C CA . LEU A 1 97 ? 1.685 -4.273 6.876 1.00 98.25 97 LEU A CA 1
ATOM 675 C C . LEU A 1 97 ? 0.206 -4.078 6.514 1.00 98.25 97 LEU A C 1
ATOM 677 O O . LEU A 1 97 ? -0.626 -3.861 7.394 1.00 98.25 97 LEU A O 1
ATOM 681 N N . MET A 1 98 ? -0.127 -4.201 5.229 1.00 98.44 98 MET A N 1
ATOM 682 C CA . MET A 1 98 ? -1.496 -4.115 4.725 1.00 98.44 98 MET A CA 1
ATOM 683 C C . MET A 1 98 ? -2.384 -5.221 5.310 1.00 98.44 98 MET A C 1
ATOM 685 O O . MET A 1 98 ? -3.467 -4.936 5.821 1.00 98.44 98 MET A O 1
ATOM 689 N N . ILE A 1 99 ? -1.915 -6.473 5.292 1.00 98.62 99 ILE A N 1
ATOM 690 C CA . ILE A 1 99 ? -2.636 -7.621 5.861 1.00 98.62 99 ILE A CA 1
ATOM 691 C C . ILE A 1 99 ? -2.806 -7.452 7.377 1.00 98.62 99 ILE A C 1
ATOM 693 O O . ILE A 1 99 ? -3.912 -7.602 7.899 1.00 98.62 99 ILE A O 1
ATOM 697 N N . ALA A 1 100 ? -1.739 -7.082 8.089 1.00 98.50 100 ALA A N 1
ATOM 698 C CA . ALA A 1 100 ? -1.780 -6.838 9.528 1.00 98.50 100 ALA A CA 1
ATOM 699 C C . ALA A 1 100 ? -2.766 -5.719 9.892 1.00 98.50 100 ALA A C 1
ATOM 701 O O . ALA A 1 100 ? -3.551 -5.876 10.827 1.00 98.50 100 ALA A O 1
ATOM 702 N N . GLY A 1 101 ? -2.784 -4.623 9.128 1.00 98.31 101 GLY A N 1
ATOM 703 C CA . GLY A 1 101 ? -3.739 -3.532 9.304 1.00 98.31 101 GLY A CA 1
ATOM 704 C C . GLY A 1 101 ? -5.191 -4.006 9.199 1.00 98.31 101 GLY A C 1
ATOM 705 O O . GLY A 1 101 ? -6.001 -3.696 10.072 1.00 98.31 101 GLY A O 1
ATOM 706 N N . TRP A 1 102 ? -5.517 -4.829 8.198 1.00 98.44 102 TRP A N 1
ATOM 707 C CA . TRP A 1 102 ? -6.865 -5.385 8.049 1.00 98.44 102 TRP A CA 1
ATOM 708 C C . TRP A 1 102 ? -7.251 -6.323 9.195 1.00 98.44 102 TRP A C 1
ATOM 710 O O . TRP A 1 102 ? -8.363 -6.223 9.719 1.00 98.44 102 TRP A O 1
ATOM 720 N N . MET A 1 103 ? -6.335 -7.191 9.633 1.00 98.31 103 MET A N 1
ATOM 721 C CA . MET A 1 103 ? -6.573 -8.079 10.777 1.00 98.31 103 MET A CA 1
ATOM 722 C C . MET A 1 103 ? -6.818 -7.287 12.066 1.00 98.31 103 MET A C 1
ATOM 724 O O . MET A 1 103 ? -7.783 -7.550 12.785 1.00 98.31 103 MET A O 1
ATOM 728 N N . LEU A 1 104 ? -5.980 -6.284 12.344 1.00 97.69 104 LEU A N 1
ATOM 729 C CA . LEU A 1 104 ? -6.128 -5.414 13.512 1.00 97.69 104 LEU A CA 1
ATOM 730 C C . LEU A 1 104 ? -7.440 -4.633 13.465 1.00 97.69 104 LEU A C 1
ATOM 732 O O . LEU A 1 104 ? -8.122 -4.512 14.485 1.00 97.69 104 LEU A O 1
ATOM 736 N N . TRP A 1 105 ? -7.828 -4.150 12.285 1.00 97.94 105 TRP A N 1
ATOM 737 C CA . TRP A 1 105 ? -9.097 -3.466 12.097 1.00 97.94 105 TRP A CA 1
ATOM 738 C C . TRP A 1 105 ? -10.276 -4.397 12.396 1.00 97.94 105 TRP A C 1
ATOM 740 O O . TRP A 1 105 ? -11.123 -4.052 13.220 1.00 97.94 105 TRP A O 1
ATOM 750 N N . ALA A 1 106 ? -10.286 -5.610 11.838 1.00 96.75 106 ALA A N 1
ATOM 751 C CA . ALA A 1 106 ? -11.334 -6.598 12.087 1.00 96.75 106 ALA A CA 1
ATOM 752 C C . ALA A 1 106 ? -11.448 -6.969 13.578 1.00 96.75 106 ALA A C 1
ATOM 754 O O . ALA A 1 106 ? -12.549 -7.009 14.131 1.00 96.75 106 ALA A O 1
ATOM 755 N N . VAL A 1 107 ? -10.320 -7.174 14.266 1.00 96.31 107 VAL A N 1
ATOM 756 C CA . VAL A 1 107 ? -10.301 -7.427 15.718 1.00 96.31 107 VAL A CA 1
ATOM 757 C C . VAL A 1 107 ? -10.826 -6.219 16.499 1.00 96.31 107 VAL A C 1
ATOM 759 O O . VAL A 1 107 ? -11.561 -6.392 17.470 1.00 96.31 107 VAL A O 1
ATOM 762 N N . SER A 1 108 ? -10.508 -4.996 16.067 1.00 95.25 108 SER A N 1
ATOM 763 C CA . SER A 1 108 ? -10.978 -3.769 16.722 1.00 95.25 108 SER A CA 1
ATOM 764 C C . SER A 1 108 ? -12.495 -3.564 16.634 1.00 95.25 108 SER A C 1
ATOM 766 O O . SER A 1 108 ? -13.053 -2.852 17.467 1.00 95.25 108 SER A O 1
ATOM 768 N N . LEU A 1 109 ? -13.163 -4.181 15.651 1.00 92.31 109 LEU A N 1
ATOM 769 C CA . LEU A 1 109 ? -14.622 -4.164 15.535 1.00 92.31 109 LEU A CA 1
ATOM 770 C C . LEU A 1 109 ? -15.295 -5.166 16.477 1.00 92.31 109 LEU A C 1
ATOM 772 O O . LEU A 1 109 ? -16.373 -4.877 16.974 1.00 92.31 109 LEU A O 1
ATOM 776 N N . ARG A 1 110 ? -14.652 -6.309 16.755 1.00 88.88 110 ARG A N 1
ATOM 777 C CA . ARG A 1 110 ? -15.174 -7.339 17.677 1.00 88.88 110 ARG A CA 1
ATOM 778 C C . ARG A 1 110 ? -15.086 -6.947 19.150 1.00 88.88 110 ARG A C 1
ATOM 780 O O . ARG A 1 11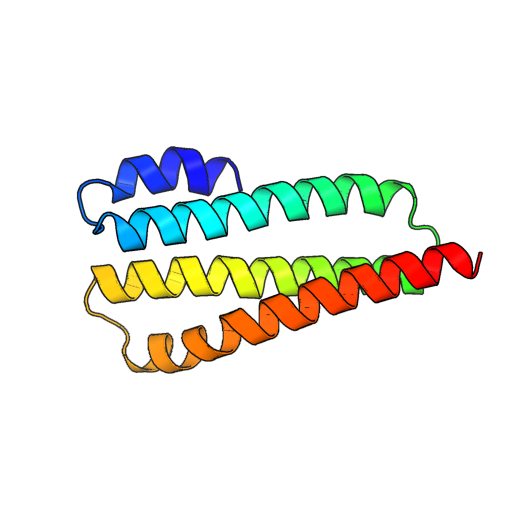0 ? -15.730 -7.569 19.980 1.00 88.88 110 ARG A O 1
ATOM 787 N N . ARG A 1 111 ? -14.224 -5.983 19.477 1.00 70.06 111 ARG A N 1
ATOM 788 C CA . ARG A 1 111 ? -14.012 -5.479 20.845 1.00 70.06 111 ARG A CA 1
ATOM 789 C C . ARG A 1 111 ? -14.873 -4.250 21.166 1.00 70.06 111 ARG A C 1
ATOM 791 O O . ARG A 1 111 ? -14.554 -3.529 22.107 1.00 70.06 111 ARG A O 1
ATOM 798 N N . ARG A 1 112 ? -15.881 -3.977 20.339 1.00 57.81 112 ARG A N 1
ATOM 799 C CA . ARG A 1 112 ? -16.932 -2.994 20.608 1.00 57.81 112 ARG A CA 1
ATOM 800 C C . ARG A 1 112 ? -18.108 -3.683 21.266 1.00 57.81 112 ARG A C 1
ATOM 802 O O . ARG A 1 112 ? -18.736 -3.007 22.101 1.00 57.81 112 ARG A O 1
#